Protein AF-A0A3N9MSF7-F1 (afdb_monomer)

Radius of gyration: 14.82 Å; Cα contacts (8 Å, |Δi|>4): 219; chains: 1; bounding box: 34×31×44 Å

pLDDT: mean 95.01, std 6.17, range [64.62, 98.88]

Secondary structure (DSSP, 8-state):
-HHHHHHHHHHTT--HHHHHHHHHHHHHT--HHHHHHHHTT-HHHHTTS--B-HHHHHHHHHHHHHH---STT-HHHHHHHHHHHHHHHHHHHHHHS-SBGGGT-SS-TTSHHHHHHHHSHHHIIIIIHHHHHHHHHHHHH-

Structure (mmCIF, N/CA/C/O backbone):
data_AF-A0A3N9MSF7-F1
#
_entry.id   AF-A0A3N9MSF7-F1
#
loop_
_atom_site.group_PDB
_atom_site.id
_atom_site.type_symbol
_atom_site.label_atom_id
_atom_site.label_alt_id
_atom_site.label_comp_id
_atom_site.label_asym_id
_atom_site.label_entity_id
_atom_site.label_seq_id
_atom_site.pdbx_PDB_ins_code
_atom_site.Cartn_x
_atom_site.Cartn_y
_atom_site.Cartn_z
_atom_site.occupancy
_atom_site.B_iso_or_equiv
_atom_site.auth_seq_id
_atom_site.auth_comp_id
_atom_site.auth_asym_id
_atom_site.auth_atom_id
_atom_site.pdbx_PDB_model_num
ATOM 1 N N . MET A 1 1 ? -7.015 -16.534 1.974 1.00 88.06 1 MET A N 1
ATOM 2 C CA . MET A 1 1 ? -6.803 -15.518 3.034 1.00 88.06 1 MET A CA 1
ATOM 3 C C . MET A 1 1 ? -6.691 -14.146 2.370 1.00 88.06 1 MET A C 1
ATOM 5 O O . MET A 1 1 ? -6.639 -14.110 1.139 1.00 88.06 1 MET A O 1
ATOM 9 N N . ILE A 1 2 ? -6.698 -13.028 3.107 1.00 94.94 2 ILE A N 1
ATOM 10 C CA . ILE A 1 2 ? -6.566 -11.696 2.483 1.00 94.94 2 ILE A CA 1
ATOM 11 C C . ILE A 1 2 ? -5.252 -11.573 1.679 1.00 94.94 2 ILE A C 1
ATOM 13 O O . ILE A 1 2 ? -5.313 -11.093 0.545 1.00 94.94 2 ILE A O 1
ATOM 17 N N . PRO A 1 3 ? -4.095 -12.097 2.140 1.00 97.19 3 PRO A N 1
ATOM 18 C CA . PRO A 1 3 ? -2.852 -12.080 1.366 1.00 97.19 3 PRO A CA 1
ATOM 19 C C . PRO A 1 3 ? -2.961 -12.710 -0.027 1.00 97.19 3 PRO A C 1
ATOM 21 O O . PRO A 1 3 ? -2.431 -12.155 -0.989 1.00 97.19 3 PRO A O 1
ATOM 24 N N . ASP A 1 4 ? -3.700 -13.813 -0.174 1.00 96.81 4 ASP A N 1
ATOM 25 C CA . ASP A 1 4 ? -3.900 -14.459 -1.479 1.00 96.81 4 ASP A CA 1
ATOM 26 C C . ASP A 1 4 ? -4.727 -13.569 -2.417 1.00 96.81 4 ASP A C 1
ATOM 28 O O . ASP A 1 4 ? -4.412 -13.443 -3.602 1.00 96.81 4 ASP A O 1
ATOM 32 N N . LYS A 1 5 ? -5.761 -12.892 -1.885 1.00 97.38 5 LYS A N 1
ATOM 33 C CA . LYS A 1 5 ? -6.540 -11.896 -2.639 1.00 97.38 5 LYS A CA 1
ATOM 34 C C . LYS A 1 5 ? -5.644 -10.731 -3.087 1.00 97.38 5 LYS A C 1
ATOM 36 O O . LYS A 1 5 ? -5.798 -10.258 -4.215 1.00 97.38 5 LYS A O 1
ATOM 41 N N . CYS A 1 6 ? -4.693 -10.291 -2.256 1.00 97.81 6 CYS A N 1
ATOM 42 C CA . CYS A 1 6 ? -3.749 -9.219 -2.598 1.00 97.81 6 CYS A CA 1
ATOM 43 C C . CYS A 1 6 ? -2.814 -9.622 -3.742 1.00 97.81 6 CYS A C 1
ATOM 45 O O . CYS A 1 6 ? -2.672 -8.875 -4.712 1.00 97.81 6 CYS A O 1
ATOM 47 N N . ILE A 1 7 ? -2.230 -10.823 -3.678 1.00 96.56 7 ILE A N 1
ATOM 48 C CA . ILE A 1 7 ? -1.387 -11.357 -4.759 1.00 96.56 7 ILE A CA 1
ATOM 49 C C . ILE A 1 7 ? -2.197 -11.468 -6.051 1.00 96.56 7 ILE A C 1
ATOM 51 O O . ILE A 1 7 ? -1.783 -10.935 -7.077 1.00 96.56 7 ILE A O 1
ATOM 55 N N . ASN A 1 8 ? -3.381 -12.085 -5.997 1.00 95.88 8 ASN A N 1
ATOM 56 C CA . ASN A 1 8 ? -4.247 -12.222 -7.167 1.00 95.88 8 ASN A CA 1
ATOM 57 C C . ASN A 1 8 ? -4.615 -10.856 -7.757 1.00 95.88 8 ASN A C 1
ATOM 59 O O . ASN A 1 8 ? -4.626 -10.692 -8.974 1.00 95.88 8 ASN A O 1
ATOM 63 N N . THR A 1 9 ? -4.882 -9.853 -6.920 1.00 96.56 9 THR A N 1
ATOM 64 C CA . THR A 1 9 ? -5.162 -8.488 -7.387 1.00 96.56 9 THR A CA 1
ATOM 65 C C . THR A 1 9 ? -3.956 -7.900 -8.122 1.00 96.56 9 THR A C 1
ATOM 67 O O . THR A 1 9 ? -4.116 -7.354 -9.212 1.00 96.56 9 THR A O 1
ATOM 70 N N . TYR A 1 10 ? -2.745 -8.057 -7.581 1.00 95.81 10 TYR A N 1
ATOM 71 C CA . TYR A 1 10 ? -1.518 -7.585 -8.228 1.00 95.81 10 TYR A CA 1
ATOM 72 C C . TYR A 1 10 ? -1.263 -8.266 -9.583 1.00 95.81 10 TYR A C 1
ATOM 74 O O . TYR A 1 10 ? -1.002 -7.592 -10.584 1.00 95.81 10 TYR A O 1
ATOM 82 N N . LEU A 1 11 ? -1.398 -9.596 -9.633 1.00 92.31 11 LEU A N 1
ATOM 83 C CA . LEU A 1 11 ? -1.206 -10.386 -10.854 1.00 92.31 11 LEU A CA 1
ATOM 84 C C . LEU A 1 11 ? -2.248 -10.052 -11.936 1.00 92.31 11 LEU A C 1
ATOM 86 O O . LEU A 1 11 ? -1.942 -10.109 -13.121 1.00 92.31 11 LEU A O 1
ATOM 90 N N . ASN A 1 12 ? -3.438 -9.583 -11.547 1.00 93.38 12 ASN A N 1
ATOM 91 C CA . ASN A 1 12 ? -4.470 -9.090 -12.468 1.00 93.38 12 ASN A CA 1
ATOM 92 C C . ASN A 1 12 ? -4.227 -7.655 -12.989 1.00 93.38 12 ASN A C 1
ATOM 94 O O . ASN A 1 12 ? -5.133 -7.033 -13.543 1.00 93.38 12 ASN A O 1
ATOM 98 N N . GLY A 1 13 ? -3.019 -7.107 -12.829 1.00 92.25 13 GLY A N 1
ATOM 99 C CA . GLY A 1 13 ? -2.615 -5.846 -13.465 1.00 92.25 13 GLY A CA 1
ATOM 100 C C . GLY A 1 13 ? -2.809 -4.590 -12.616 1.00 92.25 13 GLY A C 1
ATOM 101 O O . GLY A 1 13 ? -2.491 -3.495 -13.078 1.00 92.25 13 GLY A O 1
ATOM 102 N N . TYR A 1 14 ? -3.275 -4.721 -11.374 1.00 96.12 14 TYR A N 1
ATOM 103 C CA . TYR A 1 14 ? -3.305 -3.602 -10.435 1.00 96.12 14 TYR A CA 1
ATOM 104 C C . TYR A 1 14 ? -1.902 -3.303 -9.897 1.00 96.12 14 TYR A C 1
ATOM 106 O O . TYR A 1 14 ? -1.046 -4.184 -9.798 1.00 96.12 14 TYR A O 1
ATOM 114 N N . ASN A 1 15 ? -1.656 -2.050 -9.516 1.00 96.25 15 ASN A N 1
ATOM 115 C CA . ASN A 1 15 ? -0.380 -1.686 -8.907 1.00 96.25 15 ASN A CA 1
ATOM 116 C C . ASN A 1 15 ? -0.264 -2.223 -7.462 1.00 96.25 15 ASN A C 1
ATOM 118 O O . ASN A 1 15 ? -1.242 -2.668 -6.865 1.00 96.25 15 ASN A O 1
ATOM 122 N N . CYS A 1 16 ? 0.930 -2.136 -6.870 1.00 97.19 16 CYS A N 1
ATOM 123 C CA . CYS A 1 16 ? 1.216 -2.684 -5.539 1.00 97.19 16 CYS A CA 1
ATOM 124 C C . CYS A 1 16 ? 0.325 -2.098 -4.424 1.00 97.19 16 CYS A C 1
ATOM 126 O O . CYS A 1 16 ? -0.059 -2.817 -3.507 1.00 97.19 16 CYS A O 1
ATOM 128 N N . ALA A 1 17 ? -0.010 -0.805 -4.489 1.00 98.56 17 ALA A N 1
ATOM 129 C CA . ALA A 1 17 ? -0.845 -0.144 -3.485 1.00 98.56 17 ALA A CA 1
ATOM 130 C C . ALA A 1 17 ? -2.315 -0.556 -3.609 1.00 98.56 17 ALA A C 1
ATOM 132 O O . ALA A 1 17 ? -2.954 -0.883 -2.611 1.00 98.56 17 ALA A O 1
ATOM 133 N N . GLN A 1 18 ? -2.832 -0.593 -4.840 1.00 98.50 18 GLN A N 1
ATOM 134 C CA . GLN A 1 18 ? -4.175 -1.089 -5.137 1.00 98.50 18 GLN A CA 1
ATOM 135 C C . GLN A 1 18 ? -4.315 -2.550 -4.714 1.00 98.50 18 GLN A C 1
ATOM 137 O O . GLN A 1 18 ? -5.308 -2.909 -4.094 1.00 98.50 18 GLN A O 1
ATOM 142 N N . ALA A 1 19 ? -3.305 -3.369 -5.010 1.00 98.19 19 ALA A N 1
ATOM 143 C CA . ALA A 1 19 ? -3.289 -4.779 -4.666 1.00 98.19 19 ALA A CA 1
ATOM 144 C C . ALA A 1 19 ? -3.390 -5.036 -3.163 1.00 98.19 19 ALA A C 1
ATOM 146 O O . ALA A 1 19 ? -4.073 -5.972 -2.769 1.00 98.19 19 ALA A O 1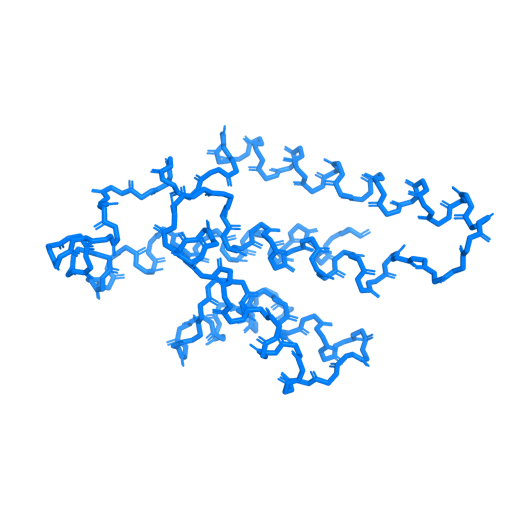
ATOM 147 N N . VAL A 1 20 ? -2.753 -4.204 -2.334 1.00 98.62 20 VAL A N 1
ATOM 148 C CA . VAL A 1 20 ? -2.875 -4.317 -0.877 1.00 98.62 20 VAL A CA 1
ATOM 149 C C . VAL A 1 20 ? -4.201 -3.738 -0.390 1.00 98.62 20 VAL A C 1
ATOM 151 O O . VAL A 1 20 ? -4.922 -4.422 0.322 1.00 98.62 20 VAL A O 1
ATOM 154 N N . LEU A 1 21 ? -4.568 -2.509 -0.769 1.00 98.69 21 LEU A N 1
ATOM 155 C CA . LEU A 1 21 ? -5.758 -1.865 -0.201 1.00 98.69 21 LEU A CA 1
ATOM 156 C C . LEU A 1 21 ? -7.064 -2.564 -0.604 1.00 98.69 21 LEU A C 1
ATOM 158 O O . LEU A 1 21 ? -7.953 -2.705 0.228 1.00 98.69 21 LEU A O 1
ATOM 162 N N . LYS A 1 22 ? -7.207 -2.970 -1.870 1.00 97.81 22 LYS A N 1
ATOM 163 C CA . LYS A 1 22 ? -8.488 -3.418 -2.438 1.00 97.81 22 LYS A CA 1
ATOM 164 C C . LYS A 1 22 ? -9.097 -4.613 -1.671 1.00 97.81 22 LYS A C 1
ATOM 166 O O . LYS A 1 22 ? -10.265 -4.515 -1.305 1.00 97.81 22 LYS A O 1
ATOM 171 N N . PRO A 1 23 ? -8.349 -5.680 -1.327 1.00 97.81 23 PRO A N 1
ATOM 172 C CA . PRO A 1 23 ? -8.895 -6.771 -0.515 1.00 97.81 23 PRO A CA 1
ATOM 173 C C . PRO A 1 23 ? -9.239 -6.386 0.928 1.00 97.81 23 PRO A C 1
ATOM 175 O O . PRO A 1 23 ? -10.206 -6.906 1.468 1.00 97.81 23 PRO A O 1
ATOM 178 N N . PHE A 1 24 ? -8.490 -5.471 1.554 1.00 98.25 24 PHE A N 1
ATOM 179 C CA . PHE A 1 24 ? -8.827 -4.971 2.894 1.00 98.25 24 PHE A CA 1
ATOM 180 C C . PHE A 1 24 ? -10.027 -4.018 2.882 1.00 98.25 24 PHE A C 1
ATOM 182 O O . PHE A 1 24 ? -10.789 -3.979 3.842 1.00 98.25 24 PHE A O 1
ATOM 189 N N . ALA A 1 25 ? -10.217 -3.264 1.799 1.00 96.38 25 ALA A N 1
ATOM 190 C CA . ALA A 1 25 ? -11.355 -2.370 1.632 1.00 96.38 25 ALA A CA 1
ATOM 191 C C . ALA A 1 25 ? -12.686 -3.137 1.662 1.00 96.38 25 ALA A C 1
ATOM 193 O O . ALA A 1 25 ? -13.608 -2.709 2.353 1.00 96.38 25 ALA A O 1
ATOM 194 N N . GLU A 1 26 ? -12.742 -4.297 0.992 1.00 91.38 26 GLU A N 1
ATOM 195 C CA . GLU A 1 26 ? -13.896 -5.208 1.019 1.00 91.38 26 GLU A CA 1
ATOM 196 C C . GLU A 1 26 ? -14.277 -5.603 2.457 1.00 91.38 26 GLU A C 1
ATOM 198 O O . GLU A 1 26 ? -15.449 -5.549 2.823 1.00 91.38 26 GLU A O 1
ATOM 203 N N . GLU A 1 27 ? -13.287 -5.939 3.285 1.00 93.38 27 GLU A N 1
ATOM 204 C CA . GLU A 1 27 ? -13.495 -6.398 4.665 1.00 93.38 27 GLU A CA 1
ATOM 205 C C . GLU A 1 27 ? -13.817 -5.249 5.637 1.00 93.38 27 GLU A C 1
ATOM 207 O O . GLU A 1 27 ? -14.544 -5.438 6.611 1.00 93.38 27 GLU A O 1
ATOM 212 N N . TYR A 1 28 ? -13.284 -4.048 5.393 1.00 95.25 28 TYR A N 1
ATOM 213 C CA . TYR A 1 28 ? -13.408 -2.895 6.300 1.00 95.25 28 TYR A CA 1
ATOM 214 C C . TYR A 1 28 ? -14.443 -1.858 5.841 1.00 95.25 28 TYR A C 1
ATOM 216 O O . TYR A 1 28 ? -14.505 -0.756 6.383 1.00 95.25 28 TYR A O 1
ATOM 224 N N . GLY A 1 29 ? -15.280 -2.204 4.860 1.00 93.94 29 GLY A N 1
ATOM 225 C CA . GLY A 1 29 ? -16.438 -1.400 4.464 1.00 93.94 29 GLY A CA 1
ATOM 226 C C . GLY A 1 29 ? -16.126 -0.188 3.580 1.00 93.94 29 GLY A C 1
ATOM 227 O O . GLY A 1 29 ? -16.961 0.710 3.475 1.00 93.94 29 GLY A O 1
ATOM 228 N N . LEU A 1 30 ? -14.961 -0.152 2.925 1.00 97.19 30 LEU A N 1
ATOM 229 C CA . LEU A 1 30 ? -14.654 0.837 1.889 1.00 97.19 30 LEU A CA 1
ATOM 230 C C . LEU A 1 30 ? -15.005 0.266 0.514 1.00 97.19 30 LEU A C 1
ATOM 232 O O . LEU A 1 30 ? -14.614 -0.848 0.171 1.00 97.19 30 LEU A O 1
ATOM 236 N N . ASP A 1 31 ? -15.716 1.036 -0.310 1.00 96.81 31 ASP A N 1
ATOM 237 C CA . ASP A 1 31 ? -16.118 0.541 -1.620 1.00 96.81 31 ASP A CA 1
ATOM 238 C C . ASP A 1 31 ? -14.911 0.306 -2.548 1.00 96.81 31 ASP A C 1
ATOM 240 O O . ASP A 1 31 ? -13.973 1.106 -2.630 1.00 96.81 31 ASP A O 1
ATOM 244 N N . ASP A 1 32 ? -14.974 -0.798 -3.293 1.00 94.88 32 ASP A N 1
ATOM 245 C CA . ASP A 1 32 ? -13.915 -1.270 -4.187 1.00 94.88 32 ASP A CA 1
ATOM 246 C C . ASP A 1 32 ? -13.447 -0.211 -5.198 1.00 94.88 32 ASP A C 1
ATOM 248 O O . ASP A 1 32 ? -12.253 -0.082 -5.495 1.00 94.88 32 ASP A O 1
ATOM 252 N N . LYS A 1 33 ? -14.394 0.569 -5.733 1.00 97.44 33 LYS A N 1
ATOM 253 C CA . LYS A 1 33 ? -14.114 1.574 -6.761 1.00 97.44 33 LYS A CA 1
ATOM 254 C C . LYS A 1 33 ? -13.349 2.746 -6.168 1.00 97.44 33 LYS A C 1
ATOM 256 O O . LYS A 1 33 ? -12.383 3.196 -6.785 1.00 97.44 33 LYS A O 1
ATOM 261 N N . THR A 1 34 ? -13.752 3.237 -5.002 1.00 98.31 34 THR A N 1
ATOM 262 C CA . THR A 1 34 ? -13.049 4.306 -4.291 1.00 98.31 34 THR A CA 1
ATOM 263 C C . THR A 1 34 ? -11.680 3.827 -3.846 1.00 98.31 34 THR A C 1
ATOM 265 O O . THR A 1 34 ? -10.701 4.488 -4.181 1.00 98.31 34 THR A O 1
ATOM 268 N N . ALA A 1 35 ? -11.578 2.652 -3.217 1.00 98.12 35 ALA A N 1
ATOM 269 C CA . ALA A 1 35 ? -10.302 2.053 -2.824 1.00 98.12 35 ALA A CA 1
ATOM 270 C C . ALA A 1 35 ? -9.323 1.948 -4.007 1.00 98.12 35 ALA A C 1
ATOM 272 O O . ALA A 1 35 ? -8.180 2.406 -3.939 1.00 98.12 35 ALA A O 1
ATOM 273 N N . SER A 1 36 ? -9.794 1.421 -5.140 1.00 97.62 36 SER A N 1
ATOM 274 C CA . SER A 1 36 ? -8.980 1.279 -6.351 1.00 97.62 36 SER A CA 1
ATOM 275 C C . SER A 1 36 ? -8.549 2.631 -6.931 1.00 97.62 36 SER A C 1
ATOM 277 O O . SER A 1 36 ? -7.419 2.746 -7.408 1.00 97.62 36 SER A O 1
ATOM 279 N N . LYS A 1 37 ? -9.425 3.646 -6.903 1.00 98.25 37 LYS A N 1
ATOM 280 C CA . LYS A 1 37 ? -9.135 5.000 -7.405 1.00 98.25 37 LYS A CA 1
ATOM 281 C C . LYS A 1 37 ? -8.144 5.748 -6.523 1.00 98.25 37 LYS A C 1
ATOM 283 O O . LYS A 1 37 ? -7.218 6.348 -7.052 1.00 98.25 37 LYS A O 1
ATOM 288 N N . ILE A 1 38 ? -8.310 5.719 -5.201 1.00 98.00 38 ILE A N 1
ATOM 289 C CA . ILE A 1 38 ? -7.397 6.437 -4.303 1.00 98.00 38 ILE A CA 1
ATOM 290 C C . ILE A 1 38 ? -6.000 5.813 -4.343 1.00 98.00 38 ILE A C 1
ATOM 292 O O . ILE A 1 38 ? -5.011 6.534 -4.424 1.00 98.00 38 ILE A O 1
ATOM 296 N N . ALA A 1 39 ? -5.898 4.481 -4.389 1.00 98.38 39 ALA A N 1
ATOM 297 C CA . ALA A 1 39 ? -4.612 3.792 -4.390 1.00 98.38 39 ALA A CA 1
ATOM 298 C C . ALA A 1 39 ? -3.873 3.834 -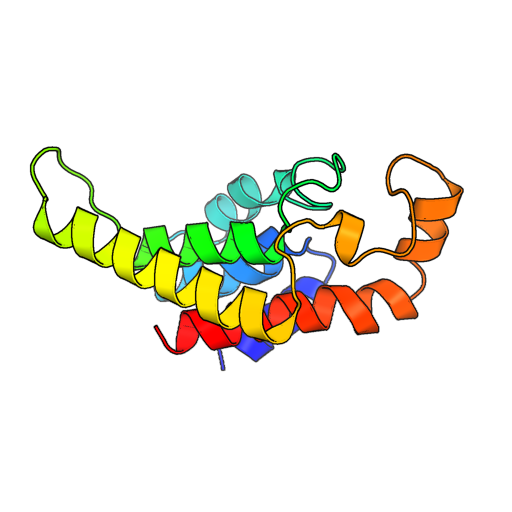5.748 1.00 98.38 39 ALA A C 1
ATOM 300 O O . ALA A 1 39 ? -2.686 3.503 -5.818 1.00 98.38 39 ALA A O 1
ATOM 301 N N . SER A 1 40 ? -4.525 4.240 -6.847 1.00 97.94 40 SER A N 1
ATOM 302 C CA . SER A 1 40 ? -3.964 4.104 -8.204 1.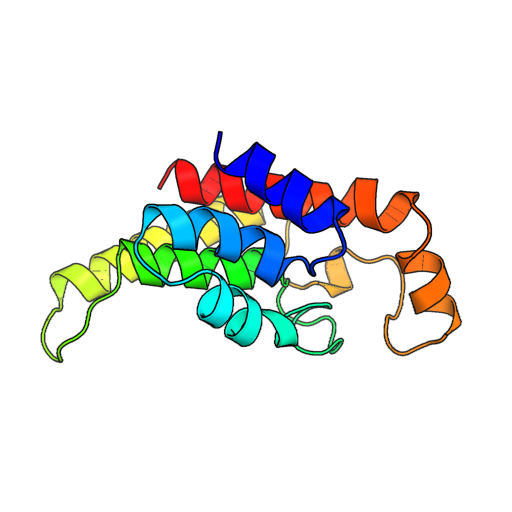00 97.94 40 SER A CA 1
ATOM 303 C C . SER A 1 40 ? -2.698 4.929 -8.450 1.00 97.94 40 SER A C 1
ATOM 305 O O . SER A 1 40 ? -1.887 4.560 -9.296 1.00 97.94 40 SER A O 1
ATOM 307 N N . VAL A 1 41 ? -2.502 6.025 -7.715 1.00 97.38 41 VAL A N 1
ATOM 308 C CA . VAL A 1 41 ? -1.345 6.922 -7.887 1.00 97.38 41 VAL A CA 1
ATOM 309 C C . VAL A 1 41 ? -0.096 6.452 -7.130 1.00 97.38 41 VAL A C 1
ATOM 311 O O . VAL A 1 41 ? 1.016 6.870 -7.435 1.00 97.38 41 VAL A O 1
ATOM 314 N N . PHE A 1 42 ? -0.245 5.540 -6.169 1.00 98.38 42 PHE A N 1
ATOM 315 C CA . PHE A 1 42 ? 0.845 5.142 -5.272 1.00 98.38 42 PHE A CA 1
ATOM 316 C C . PHE A 1 42 ? 1.740 4.024 -5.841 1.00 98.38 42 PHE A C 1
ATOM 318 O O . PHE A 1 42 ? 2.760 3.670 -5.249 1.00 98.38 42 PHE A O 1
ATOM 325 N N . GLY A 1 43 ? 1.401 3.491 -7.020 1.00 95.25 43 GLY A N 1
ATOM 326 C CA . GLY A 1 43 ? 2.245 2.555 -7.766 1.00 95.25 43 GLY A CA 1
ATOM 327 C C . GLY A 1 43 ? 3.596 3.160 -8.173 1.00 95.25 43 GLY A C 1
ATOM 328 O O . GLY A 1 43 ? 3.712 4.365 -8.394 1.00 95.25 43 GLY A O 1
ATOM 329 N N . GLY A 1 44 ? 4.636 2.322 -8.254 1.00 95.19 44 GLY A N 1
ATOM 330 C CA . GLY A 1 44 ? 6.010 2.786 -8.510 1.00 95.19 44 GLY A CA 1
ATOM 331 C C . GLY A 1 44 ? 6.584 3.649 -7.380 1.00 95.19 44 GLY A C 1
ATOM 332 O O . GLY A 1 44 ? 7.504 4.429 -7.606 1.00 95.19 44 GLY A O 1
ATOM 333 N N . GLY A 1 45 ? 5.996 3.540 -6.186 1.00 95.75 45 GLY A N 1
ATOM 334 C CA . GLY A 1 45 ? 6.408 4.241 -4.979 1.00 95.75 45 GLY A CA 1
ATOM 335 C C . GLY A 1 45 ? 6.026 5.720 -4.941 1.00 95.75 45 GLY A C 1
ATOM 336 O O . GLY A 1 45 ? 6.887 6.552 -4.686 1.00 95.75 45 GLY A O 1
ATOM 337 N N . MET A 1 46 ? 4.749 6.024 -5.214 1.00 86.19 46 MET A N 1
ATOM 338 C CA . MET A 1 46 ? 4.174 7.366 -5.434 1.00 86.19 46 MET A CA 1
ATOM 339 C C . MET A 1 46 ? 4.535 7.945 -6.800 1.00 86.19 46 MET A C 1
ATOM 341 O O . MET A 1 46 ? 5.461 8.731 -6.946 1.00 86.19 46 MET A O 1
ATOM 345 N N . ALA A 1 47 ? 3.761 7.571 -7.815 1.00 94.75 47 ALA A N 1
ATOM 346 C CA . ALA A 1 47 ? 3.856 8.114 -9.167 1.00 94.75 47 ALA A CA 1
ATOM 347 C C . ALA A 1 47 ? 5.245 7.957 -9.815 1.00 94.75 47 ALA A C 1
ATOM 349 O O . ALA A 1 47 ? 5.717 8.857 -10.501 1.00 94.75 47 ALA A O 1
ATOM 350 N N . ARG A 1 48 ? 5.878 6.788 -9.622 1.00 94.25 48 ARG A N 1
ATOM 351 C CA . ARG A 1 48 ? 7.201 6.431 -10.185 1.00 94.25 48 ARG A CA 1
ATOM 352 C C . ARG A 1 48 ? 8.374 7.279 -9.694 1.00 94.25 48 ARG A C 1
ATOM 354 O O . ARG A 1 48 ? 9.472 7.157 -10.223 1.00 94.25 48 ARG A O 1
ATOM 361 N N . MET A 1 49 ? 8.196 8.046 -8.621 1.00 97.12 49 MET A N 1
ATOM 362 C CA . MET A 1 49 ? 9.327 8.650 -7.912 1.00 97.12 49 MET A CA 1
ATOM 363 C C . MET A 1 49 ? 10.281 7.598 -7.326 1.00 97.12 49 MET A C 1
ATOM 365 O O . MET A 1 49 ? 11.383 7.940 -6.914 1.00 97.12 49 MET A O 1
ATOM 369 N N . GLN A 1 50 ? 9.839 6.335 -7.239 1.00 96.38 50 GLN A N 1
ATOM 370 C CA . GLN A 1 50 ? 10.545 5.230 -6.589 1.00 96.38 50 GLN A CA 1
ATOM 371 C C . GLN A 1 50 ? 10.914 5.537 -5.125 1.00 96.38 50 GLN A C 1
ATOM 373 O O . GLN A 1 50 ? 11.838 4.949 -4.567 1.00 96.38 50 GLN A O 1
ATOM 378 N N . ALA A 1 51 ? 10.129 6.413 -4.490 1.00 97.56 51 ALA A N 1
ATOM 379 C CA . ALA A 1 51 ? 10.191 6.739 -3.071 1.00 97.56 51 ALA A CA 1
ATOM 380 C C . ALA A 1 51 ? 9.460 5.654 -2.262 1.00 97.56 51 ALA A C 1
ATOM 382 O O . ALA A 1 51 ? 9.625 4.474 -2.540 1.00 97.56 51 ALA A O 1
ATOM 383 N N . THR A 1 52 ? 8.654 5.990 -1.257 1.00 98.25 52 THR A N 1
ATOM 384 C CA . THR A 1 52 ? 7.982 5.001 -0.395 1.00 98.25 52 THR A CA 1
ATOM 385 C C . THR A 1 52 ? 7.224 3.929 -1.188 1.00 98.25 52 THR A C 1
ATOM 387 O O . THR A 1 52 ? 6.407 4.242 -2.041 1.00 98.25 52 THR A O 1
ATOM 390 N N . CYS A 1 53 ? 7.465 2.650 -0.892 1.00 98.38 53 CYS A N 1
ATOM 391 C CA . CYS A 1 53 ? 6.901 1.505 -1.603 1.00 98.38 53 CYS A CA 1
ATOM 392 C C . CYS A 1 53 ? 5.362 1.535 -1.664 1.00 98.38 53 CYS A C 1
ATOM 394 O O . CYS A 1 53 ? 4.672 1.816 -0.679 1.00 98.38 53 CYS A O 1
ATOM 396 N N . GLY A 1 54 ? 4.804 1.176 -2.825 1.00 98.44 54 GLY A N 1
ATOM 397 C CA . GLY A 1 54 ? 3.353 1.145 -3.024 1.00 98.44 54 GLY A CA 1
ATOM 398 C C . GLY A 1 54 ? 2.645 0.147 -2.100 1.00 98.44 54 GLY A C 1
ATOM 399 O O . GLY A 1 54 ? 1.601 0.474 -1.547 1.00 98.44 54 GLY A O 1
ATOM 400 N N . ALA A 1 55 ? 3.229 -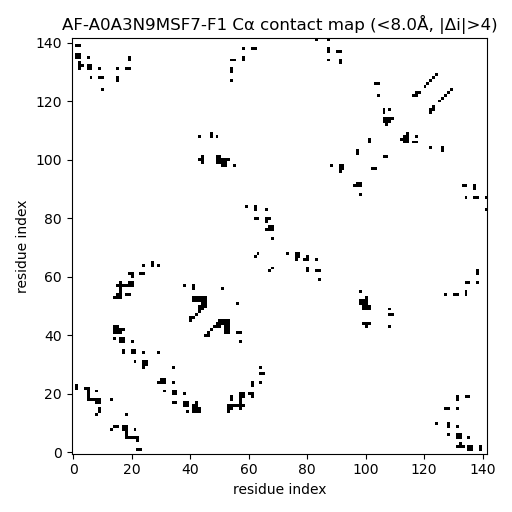1.035 -1.868 1.00 98.56 55 ALA A N 1
ATOM 401 C CA . ALA A 1 55 ? 2.658 -2.038 -0.961 1.00 98.56 55 ALA A CA 1
ATOM 402 C C . ALA A 1 55 ? 2.611 -1.538 0.496 1.00 98.56 55 ALA A C 1
ATOM 404 O O . ALA A 1 55 ? 1.595 -1.693 1.168 1.00 98.56 55 ALA A O 1
ATOM 405 N N . VAL A 1 56 ? 3.676 -0.863 0.949 1.00 98.75 56 VAL A N 1
ATOM 406 C CA . VAL A 1 56 ? 3.743 -0.192 2.262 1.00 98.75 56 VAL A CA 1
ATOM 407 C C . VAL A 1 56 ? 2.667 0.888 2.374 1.00 98.75 56 VAL A C 1
ATOM 409 O O . VAL A 1 56 ? 1.959 0.975 3.372 1.00 98.75 56 VAL A O 1
ATOM 412 N N . THR A 1 57 ? 2.488 1.685 1.324 1.00 98.75 57 THR A N 1
ATOM 413 C CA . THR A 1 57 ? 1.466 2.738 1.313 1.00 98.75 57 THR A CA 1
ATOM 414 C C . THR A 1 57 ? 0.047 2.172 1.358 1.00 98.75 57 THR A C 1
ATOM 416 O O . THR A 1 57 ? -0.781 2.649 2.133 1.00 98.75 57 THR A O 1
ATOM 419 N N . GLY A 1 58 ? -0.233 1.125 0.575 1.00 98.75 58 GLY A N 1
ATOM 420 C CA . GLY A 1 58 ? -1.513 0.414 0.625 1.00 98.75 58 GLY A CA 1
ATOM 421 C C . GLY A 1 58 ? -1.776 -0.214 1.998 1.00 98.75 58 GLY A C 1
ATOM 422 O O . GLY A 1 58 ? -2.906 -0.173 2.481 1.00 98.75 58 GLY A O 1
ATOM 423 N N . ALA A 1 59 ? -0.734 -0.713 2.669 1.00 98.81 59 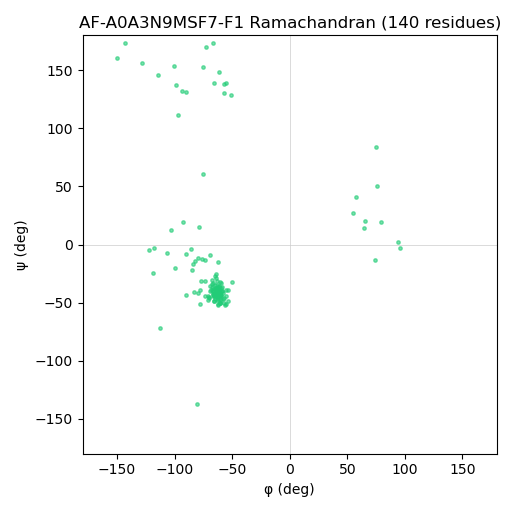ALA A N 1
ATOM 424 C CA . ALA A 1 59 ? -0.836 -1.217 4.034 1.00 98.81 59 ALA A CA 1
ATOM 425 C C . ALA A 1 59 ? -1.205 -0.114 5.034 1.00 98.81 59 ALA A C 1
ATOM 427 O O . ALA 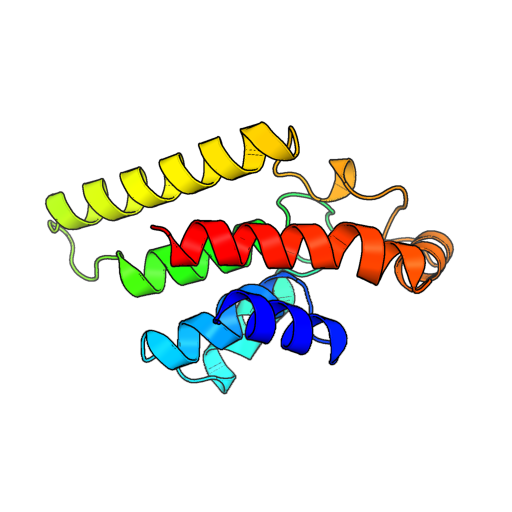A 1 59 ? -2.110 -0.315 5.839 1.00 98.81 59 ALA A O 1
ATOM 428 N N . PHE A 1 60 ? -0.595 1.074 4.956 1.00 98.81 60 PHE A N 1
ATOM 429 C CA . PHE A 1 60 ? -1.005 2.198 5.808 1.00 98.81 60 PHE A CA 1
ATOM 430 C C . PHE A 1 60 ? -2.447 2.636 5.565 1.00 98.81 60 PHE A C 1
ATOM 432 O O . PHE A 1 60 ? -3.142 2.966 6.524 1.00 98.81 60 PHE A O 1
ATOM 439 N N . MET A 1 61 ? -2.926 2.602 4.318 1.00 98.69 61 MET A N 1
ATOM 440 C CA . MET A 1 61 ? -4.339 2.862 4.031 1.00 98.69 61 MET A CA 1
ATOM 441 C C . MET A 1 61 ? -5.245 1.823 4.700 1.00 98.69 61 MET A C 1
ATOM 443 O O . MET A 1 61 ? -6.230 2.202 5.324 1.00 98.69 61 MET A O 1
ATOM 447 N N . ALA A 1 62 ? -4.900 0.535 4.626 1.00 98.62 62 ALA A N 1
ATOM 448 C CA . ALA A 1 62 ? -5.663 -0.533 5.272 1.00 98.62 62 ALA A CA 1
ATOM 449 C C . ALA A 1 62 ? -5.639 -0.427 6.811 1.00 98.62 62 ALA A C 1
ATOM 451 O O . ALA A 1 62 ? -6.678 -0.563 7.455 1.00 98.62 62 ALA A O 1
ATOM 452 N N . ILE A 1 63 ? -4.480 -0.114 7.402 1.00 98.69 63 ILE A N 1
ATOM 453 C CA . ILE A 1 63 ? -4.328 0.139 8.844 1.00 98.69 63 ILE A CA 1
ATOM 454 C C . ILE A 1 63 ? -5.189 1.330 9.268 1.00 98.69 63 ILE A C 1
ATOM 456 O O . ILE A 1 63 ? -5.916 1.235 10.253 1.00 98.69 63 ILE A O 1
ATOM 460 N N . GLY A 1 64 ? -5.143 2.435 8.519 1.00 98.25 64 GLY A N 1
ATOM 461 C CA . GLY A 1 64 ? -5.974 3.609 8.777 1.00 98.25 64 GLY A CA 1
ATOM 462 C C . GLY A 1 64 ? -7.466 3.320 8.624 1.00 98.25 64 GLY A C 1
ATOM 463 O O . GLY A 1 64 ? -8.262 3.834 9.398 1.00 98.25 64 GLY A O 1
ATOM 464 N N . LEU A 1 65 ? -7.849 2.458 7.682 1.00 97.56 65 LEU A N 1
ATOM 465 C CA . LEU A 1 65 ? -9.241 2.061 7.493 1.00 97.56 65 LEU A CA 1
ATOM 466 C C . LEU A 1 65 ? -9.770 1.199 8.655 1.00 97.56 65 LEU A C 1
ATOM 468 O O . LEU A 1 65 ? -10.924 1.352 9.038 1.00 97.56 65 LEU A O 1
ATOM 472 N N . LYS A 1 66 ? -8.932 0.331 9.238 1.00 97.69 66 LYS A N 1
ATOM 473 C CA . LYS A 1 66 ? -9.308 -0.547 10.363 1.00 97.69 66 LYS A CA 1
ATOM 474 C C . LYS A 1 66 ? -9.228 0.132 11.733 1.00 97.69 66 LYS A C 1
ATOM 476 O O . LYS A 1 66 ? -10.073 -0.117 12.585 1.00 97.69 66 LYS A O 1
ATOM 481 N N . TYR A 1 67 ? -8.186 0.930 11.959 1.00 97.44 67 TYR A N 1
ATOM 482 C CA . TYR A 1 67 ? -7.813 1.458 13.280 1.00 97.44 67 TYR A CA 1
ATOM 483 C C . TYR A 1 67 ? -7.861 2.981 13.381 1.00 97.44 67 TYR A C 1
ATOM 485 O O . TYR A 1 67 ? -7.548 3.530 14.435 1.00 97.44 67 TYR A O 1
ATOM 493 N N . GLY A 1 68 ? -8.162 3.671 12.281 1.00 96.31 68 GLY A N 1
ATOM 494 C CA . GLY A 1 68 ? -8.193 5.124 12.239 1.00 96.31 68 GLY A CA 1
ATOM 495 C C . GLY A 1 68 ? -9.308 5.727 13.084 1.00 96.31 68 GLY A C 1
ATOM 496 O O . GLY A 1 68 ? -10.177 5.047 13.620 1.00 96.31 68 GLY A O 1
ATOM 497 N N . PHE A 1 69 ? -9.265 7.048 13.171 1.00 96.31 69 PHE A N 1
ATOM 498 C CA . PHE A 1 69 ? -10.163 7.866 13.973 1.00 96.31 69 PHE A CA 1
ATOM 499 C C . PHE A 1 69 ? -10.755 8.968 13.088 1.00 96.31 69 PHE A C 1
ATOM 501 O O . PHE A 1 69 ? -10.178 9.319 12.054 1.00 96.31 69 PHE A O 1
ATOM 508 N N . THR A 1 70 ? -11.915 9.499 13.463 1.00 96.12 70 THR A N 1
ATOM 509 C CA . THR A 1 70 ? -12.683 10.430 12.613 1.00 96.12 70 THR A CA 1
ATOM 510 C C . THR A 1 70 ? -12.871 11.800 13.243 1.00 96.12 70 THR A C 1
ATOM 512 O O . THR A 1 70 ? -13.016 1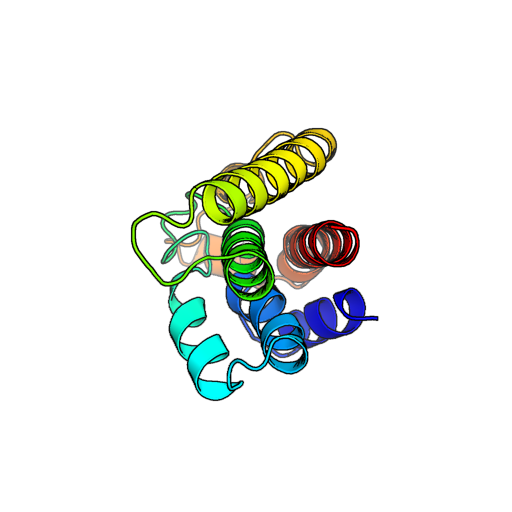2.784 12.515 1.00 96.12 70 THR A O 1
ATOM 515 N N . ASN A 1 71 ? -12.809 11.893 14.574 1.00 96.31 71 ASN A N 1
ATOM 516 C CA . ASN A 1 71 ? -13.043 13.135 15.295 1.00 96.31 71 ASN A CA 1
ATOM 517 C C . ASN A 1 71 ? -11.773 13.626 16.005 1.00 96.31 71 ASN A C 1
ATOM 519 O O . ASN A 1 71 ? -10.980 12.836 16.525 1.00 96.31 71 ASN A O 1
ATOM 523 N N . PRO A 1 72 ? -11.571 14.952 16.093 1.00 94.19 72 PRO A N 1
ATOM 524 C CA . PRO A 1 72 ? -10.576 15.512 16.996 1.00 94.19 72 PRO A CA 1
ATOM 525 C C . PRO A 1 72 ? -10.836 15.074 18.448 1.00 94.19 72 PRO A C 1
ATOM 527 O O . PRO A 1 72 ? -11.973 15.104 18.910 1.00 94.19 72 PRO A O 1
ATOM 530 N N . GLY A 1 73 ? -9.777 14.720 19.183 1.00 92.31 73 GLY A N 1
ATOM 531 C CA . GLY A 1 73 ? -9.858 14.327 20.599 1.00 92.31 73 GLY A CA 1
ATOM 532 C C . GLY A 1 73 ? -9.945 12.817 20.859 1.00 92.31 73 GLY A C 1
ATOM 533 O O . GLY A 1 73 ? -9.886 12.404 22.015 1.00 92.31 73 GLY A O 1
ATOM 534 N N . GLU A 1 74 ? -10.009 11.986 19.816 1.00 93.69 74 GLU A N 1
ATOM 535 C CA . GLU A 1 74 ? -9.943 10.515 19.899 1.00 93.69 74 GLU A CA 1
ATOM 536 C C . GLU A 1 74 ? -8.495 10.033 20.165 1.00 93.69 74 GLU A C 1
ATOM 538 O O . GLU A 1 74 ? -7.866 9.333 19.372 1.00 93.69 74 GLU A O 1
ATOM 543 N N . ASP A 1 75 ? -7.913 10.454 21.295 1.00 95.56 75 ASP A N 1
ATOM 544 C CA . ASP A 1 75 ? -6.491 10.247 21.613 1.00 95.56 75 ASP A CA 1
ATOM 545 C C . ASP A 1 75 ? -6.101 8.770 21.767 1.00 95.56 75 ASP A C 1
ATOM 547 O O . ASP A 1 75 ? -4.945 8.410 21.524 1.00 95.56 75 ASP A O 1
ATOM 551 N N . GLN A 1 76 ? -7.033 7.914 22.194 1.00 96.50 76 GLN A N 1
ATOM 552 C CA . GLN A 1 76 ? -6.789 6.474 22.320 1.00 96.50 76 GLN A CA 1
ATOM 553 C C . GLN A 1 76 ? -6.679 5.813 20.942 1.00 96.50 76 GLN A C 1
ATOM 555 O O . GLN A 1 76 ? -5.687 5.132 20.686 1.00 96.50 76 GLN A O 1
ATOM 560 N N . ASP A 1 77 ? -7.608 6.099 20.031 1.00 96.50 77 ASP A N 1
ATOM 561 C CA . ASP A 1 77 ? -7.593 5.564 18.664 1.00 96.50 77 ASP A CA 1
ATOM 562 C C . ASP A 1 77 ? -6.399 6.105 17.870 1.00 96.50 77 ASP A C 1
ATOM 564 O O . ASP A 1 77 ? -5.696 5.361 17.183 1.00 96.50 77 ASP A O 1
ATOM 568 N N . LYS A 1 78 ? -6.060 7.386 18.064 1.00 97.19 78 LYS A N 1
ATOM 569 C CA . LYS A 1 78 ? -4.833 7.976 17.515 1.00 97.19 78 LYS A CA 1
ATOM 570 C C . LYS A 1 78 ? -3.572 7.248 17.989 1.00 97.19 78 LYS A C 1
ATOM 572 O O . LYS A 1 78 ? -2.648 7.046 17.199 1.00 97.19 78 LYS A O 1
ATOM 577 N N . LYS A 1 79 ? -3.493 6.869 19.269 1.00 97.94 79 LYS A N 1
ATOM 578 C CA . LYS A 1 79 ? -2.365 6.074 19.785 1.00 97.94 79 LYS A CA 1
ATOM 579 C C . LYS A 1 79 ? -2.363 4.673 19.181 1.00 97.94 79 LYS A C 1
ATOM 581 O O . LYS A 1 79 ? -1.299 4.221 18.766 1.00 97.94 79 LYS A O 1
ATOM 586 N N . LEU A 1 80 ? -3.529 4.039 19.077 1.00 98.19 80 LEU A N 1
ATOM 587 C CA . LEU A 1 80 ? -3.679 2.696 18.527 1.00 98.19 80 LEU A CA 1
ATOM 588 C C . LEU A 1 80 ? -3.241 2.623 17.058 1.00 98.19 80 LEU A C 1
ATOM 590 O O . LEU A 1 80 ? -2.395 1.800 16.719 1.00 98.19 80 LEU A O 1
ATOM 594 N N . VAL A 1 81 ? -3.738 3.506 16.184 1.00 98.31 81 VAL A N 1
ATOM 595 C CA . VAL A 1 81 ? -3.354 3.496 14.760 1.00 98.31 81 VAL A CA 1
ATOM 596 C C . VAL A 1 81 ? -1.855 3.746 14.574 1.00 98.31 81 VAL A C 1
ATOM 598 O O . VAL A 1 81 ? -1.224 3.123 13.717 1.00 98.31 81 VAL A O 1
ATOM 601 N N . LEU A 1 82 ? -1.251 4.607 15.404 1.00 98.19 82 LEU A N 1
ATOM 602 C CA . LEU A 1 82 ? 0.193 4.850 15.389 1.00 98.19 82 LEU A CA 1
ATOM 603 C C . LEU A 1 82 ? 0.988 3.639 15.883 1.00 98.19 82 LEU A C 1
ATOM 605 O O . LEU A 1 82 ? 2.027 3.333 15.305 1.00 98.19 82 LEU A O 1
ATOM 609 N N . GLU A 1 83 ? 0.519 2.948 16.921 1.00 98.62 83 GLU A N 1
ATOM 610 C CA . GLU A 1 83 ? 1.125 1.706 17.408 1.00 98.62 83 GLU A CA 1
ATOM 611 C C . GLU A 1 83 ? 1.107 0.627 16.320 1.00 98.62 83 GLU A C 1
ATOM 613 O O . GLU A 1 83 ? 2.154 0.075 15.985 1.00 98.62 83 GLU A O 1
ATOM 618 N N . LYS A 1 84 ? -0.054 0.387 15.698 1.00 98.75 84 LYS A N 1
ATOM 619 C CA . LYS A 1 84 ? -0.204 -0.586 14.605 1.00 98.75 84 LYS A CA 1
ATOM 620 C C . LYS A 1 84 ? 0.651 -0.223 13.391 1.00 98.75 84 LYS A C 1
ATOM 622 O O . LYS A 1 84 ? 1.304 -1.092 12.820 1.00 98.75 84 LYS A O 1
ATOM 627 N N . SER A 1 85 ? 0.725 1.062 13.046 1.00 98.69 85 SER A N 1
ATOM 628 C CA . SER A 1 85 ? 1.588 1.552 11.963 1.00 98.69 85 SER A CA 1
ATOM 629 C C . SER A 1 85 ? 3.075 1.342 12.263 1.00 98.69 85 SER A C 1
ATOM 631 O O . SER A 1 85 ? 3.823 0.932 11.381 1.00 98.69 85 SER A O 1
ATOM 633 N N . LYS A 1 86 ? 3.520 1.584 13.504 1.00 98.69 86 LYS A N 1
ATOM 634 C CA . LYS A 1 86 ? 4.909 1.325 13.920 1.00 98.69 86 LYS A CA 1
ATOM 635 C C . LYS A 1 86 ? 5.237 -0.162 13.904 1.00 98.69 86 LYS A C 1
ATOM 637 O O . LYS A 1 86 ? 6.278 -0.533 13.379 1.00 98.69 86 LYS A O 1
ATOM 642 N N . ASN A 1 87 ? 4.328 -0.999 14.397 1.00 98.69 87 ASN A N 1
ATOM 643 C CA . ASN A 1 87 ? 4.487 -2.448 14.358 1.00 98.69 87 ASN A CA 1
ATOM 644 C C . ASN A 1 87 ? 4.625 -2.953 12.908 1.00 98.69 87 ASN A C 1
ATOM 646 O O . ASN A 1 87 ? 5.542 -3.713 12.606 1.00 98.69 87 ASN A O 1
ATOM 650 N N . PHE A 1 88 ? 3.795 -2.441 11.989 1.00 98.88 88 PHE A N 1
ATOM 651 C CA . PHE A 1 88 ? 3.937 -2.719 10.559 1.00 98.88 88 PHE A CA 1
ATOM 652 C C . PHE A 1 88 ? 5.330 -2.353 10.033 1.00 98.88 88 PHE A C 1
ATOM 654 O O . PHE A 1 88 ? 5.981 -3.179 9.394 1.00 98.88 88 PHE A O 1
ATOM 661 N N . ILE A 1 89 ? 5.783 -1.123 10.307 1.00 98.75 89 ILE A N 1
ATOM 662 C CA . ILE A 1 89 ? 7.094 -0.626 9.870 1.00 98.75 89 ILE A CA 1
ATOM 663 C C . ILE A 1 89 ? 8.207 -1.541 10.380 1.00 98.75 89 ILE A C 1
ATOM 665 O O . ILE A 1 89 ? 9.035 -1.981 9.588 1.00 98.75 89 ILE A O 1
ATOM 669 N N . GLU A 1 90 ? 8.205 -1.853 11.676 1.00 98.62 90 GLU A N 1
ATOM 670 C CA . GLU A 1 90 ? 9.220 -2.694 12.310 1.00 98.62 90 GLU A CA 1
ATOM 671 C C . GLU A 1 90 ? 9.270 -4.087 11.680 1.00 98.62 90 GLU A C 1
ATOM 673 O O . GLU A 1 90 ? 10.347 -4.559 11.320 1.00 98.62 90 GLU A O 1
ATOM 678 N N . LEU A 1 91 ? 8.117 -4.738 11.498 1.00 98.69 91 LEU A N 1
ATOM 679 C CA . LEU A 1 91 ? 8.048 -6.071 10.900 1.00 98.69 91 LEU A CA 1
ATOM 680 C C . LEU A 1 91 ? 8.491 -6.068 9.434 1.00 98.69 91 LEU A C 1
ATOM 682 O O . LEU A 1 91 ? 9.237 -6.957 9.025 1.00 98.69 91 LEU A O 1
ATOM 686 N N . PHE A 1 92 ? 8.068 -5.071 8.655 1.00 98.62 92 PHE A N 1
ATOM 687 C CA . PHE A 1 92 ? 8.407 -4.982 7.238 1.00 98.62 92 PHE A CA 1
ATOM 688 C C . PHE A 1 92 ? 9.890 -4.643 7.034 1.00 98.62 92 PHE A C 1
ATOM 690 O O . PHE A 1 92 ? 10.579 -5.308 6.261 1.00 98.62 92 PHE A O 1
ATOM 697 N N . GLN A 1 93 ? 10.418 -3.653 7.763 1.00 98.06 93 GLN A N 1
ATOM 698 C CA . GLN A 1 93 ? 11.833 -3.276 7.687 1.00 98.06 93 GLN A CA 1
ATOM 699 C C . GLN A 1 93 ? 12.755 -4.362 8.230 1.00 98.06 93 GLN A C 1
ATOM 701 O O . GLN A 1 93 ? 13.847 -4.539 7.699 1.00 98.06 93 GLN A O 1
ATOM 706 N N . LYS A 1 94 ? 12.341 -5.115 9.255 1.00 98.25 94 LYS A N 1
ATOM 707 C CA . LYS A 1 94 ? 13.133 -6.242 9.762 1.00 98.25 94 LYS A CA 1
ATOM 708 C C . LYS A 1 94 ? 13.385 -7.300 8.686 1.00 98.25 94 LYS A C 1
ATOM 710 O O . LYS A 1 94 ? 14.429 -7.945 8.713 1.00 98.25 94 LYS A O 1
ATOM 715 N N . GLU A 1 95 ? 12.440 -7.489 7.770 1.00 97.69 95 GLU A N 1
ATOM 716 C CA . GLU A 1 95 ? 12.537 -8.494 6.713 1.00 97.69 95 GLU A CA 1
ATOM 717 C C . GLU A 1 95 ? 13.199 -7.958 5.441 1.00 97.69 95 GLU A C 1
ATOM 719 O O . GLU A 1 95 ? 14.053 -8.630 4.869 1.00 97.69 95 GLU A O 1
ATOM 724 N N . PHE A 1 96 ? 12.845 -6.743 5.014 1.00 97.19 96 PHE A N 1
ATOM 725 C CA . PHE A 1 96 ? 13.292 -6.197 3.729 1.00 97.19 96 PHE A CA 1
ATOM 726 C C . PHE A 1 96 ? 14.364 -5.106 3.836 1.00 97.19 96 PHE A C 1
ATOM 728 O O . PHE A 1 96 ? 14.882 -4.659 2.818 1.00 97.19 96 PHE A O 1
ATOM 735 N N . GLY A 1 97 ? 14.691 -4.633 5.038 1.00 97.75 97 GLY A N 1
ATOM 736 C CA . GLY A 1 97 ? 15.719 -3.614 5.284 1.00 97.75 97 GLY A CA 1
ATOM 737 C C . GLY A 1 97 ? 15.335 -2.179 4.905 1.00 97.75 97 GLY A C 1
ATOM 738 O O . GLY A 1 97 ? 16.000 -1.244 5.342 1.00 97.75 97 GLY A O 1
ATOM 739 N N . SER A 1 98 ? 14.253 -1.979 4.147 1.00 97.62 98 SER A N 1
ATOM 740 C CA . SER A 1 98 ? 13.834 -0.667 3.650 1.00 97.62 98 SER A CA 1
ATOM 741 C C . SER A 1 98 ? 12.316 -0.491 3.628 1.00 97.62 98 SER A C 1
ATOM 743 O O . SER A 1 98 ? 11.549 -1.422 3.870 1.00 97.62 98 SER A O 1
ATOM 745 N N . LEU A 1 99 ? 11.883 0.730 3.320 1.00 98.19 99 LEU A N 1
ATOM 746 C CA . LEU A 1 99 ? 10.523 1.072 2.898 1.00 98.19 99 LEU A CA 1
ATOM 747 C C . LEU A 1 99 ? 10.508 1.764 1.525 1.00 98.19 99 LEU A C 1
ATOM 749 O O . LEU A 1 99 ? 9.428 2.051 1.008 1.00 98.19 99 LEU A O 1
ATOM 753 N N . ASN A 1 100 ? 11.672 2.057 0.941 1.00 97.75 100 ASN A N 1
ATOM 754 C CA . ASN A 1 100 ? 11.799 2.793 -0.311 1.00 97.75 100 ASN A CA 1
ATOM 755 C C . ASN A 1 100 ? 11.784 1.829 -1.499 1.00 97.75 100 ASN A C 1
ATOM 757 O O . ASN A 1 100 ? 12.507 0.844 -1.543 1.00 97.75 100 ASN A O 1
ATOM 761 N N . CYS A 1 101 ? 10.958 2.137 -2.489 1.00 96.69 101 CYS A N 1
ATOM 762 C CA . CYS A 1 101 ? 10.734 1.347 -3.686 1.00 96.69 101 CYS A CA 1
ATOM 763 C C . CYS A 1 101 ?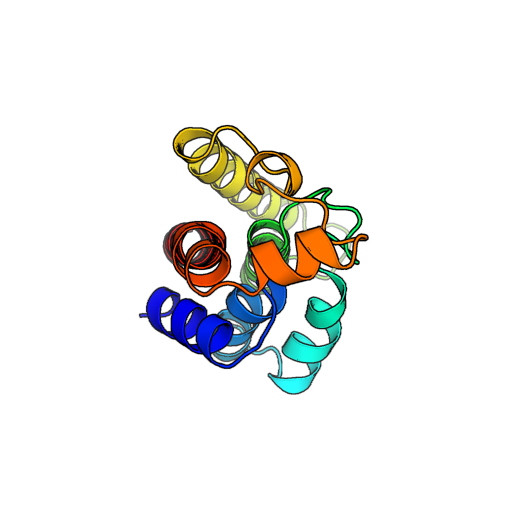 12.019 1.170 -4.497 1.00 96.69 101 CYS A C 1
ATOM 765 O O . CYS A 1 101 ? 12.272 0.067 -4.962 1.00 96.69 101 CYS A O 1
ATOM 767 N N . ILE A 1 102 ? 12.832 2.223 -4.648 1.00 95.06 102 ILE A N 1
ATOM 768 C CA . ILE A 1 102 ? 14.104 2.151 -5.381 1.00 95.06 102 ILE A CA 1
ATOM 769 C C . ILE A 1 102 ? 15.076 1.144 -4.764 1.00 95.06 102 ILE A C 1
ATOM 771 O O . ILE A 1 102 ? 15.803 0.488 -5.491 1.00 95.06 102 ILE A O 1
ATOM 775 N N . GLU A 1 103 ? 15.053 0.961 -3.443 1.00 95.81 103 GLU A N 1
ATOM 776 C CA . GLU A 1 103 ? 15.959 0.033 -2.754 1.00 95.81 103 GLU A CA 1
ATOM 777 C C . GLU A 1 103 ? 15.575 -1.439 -2.977 1.00 95.81 103 GLU A C 1
ATOM 779 O O . GLU A 1 103 ? 16.376 -2.331 -2.713 1.00 95.81 103 GLU A O 1
ATOM 784 N N . PHE A 1 104 ? 14.371 -1.699 -3.498 1.00 93.56 104 PHE A N 1
ATOM 785 C CA . PHE A 1 104 ? 13.929 -3.035 -3.902 1.00 93.56 104 PHE A CA 1
ATOM 786 C C . PHE A 1 104 ? 14.047 -3.285 -5.401 1.00 93.56 104 PHE A C 1
ATOM 788 O O . PHE A 1 104 ? 13.990 -4.435 -5.826 1.00 93.56 104 PHE A O 1
ATOM 795 N N . LEU A 1 105 ? 14.120 -2.229 -6.209 1.00 90.50 105 LEU A N 1
ATOM 796 C CA . LEU A 1 105 ? 14.084 -2.325 -7.661 1.00 90.50 105 LEU A CA 1
ATOM 797 C C . LEU A 1 105 ? 15.496 -2.252 -8.231 1.00 90.50 105 LEU A C 1
ATOM 799 O O . LEU A 1 105 ? 16.281 -1.385 -7.870 1.00 90.50 105 LEU A O 1
ATOM 803 N N . GLU A 1 106 ? 15.785 -3.101 -9.210 1.00 86.62 106 GLU A N 1
ATOM 804 C CA . GLU A 1 106 ? 17.072 -3.082 -9.924 1.00 86.62 106 GLU A CA 1
ATOM 805 C C . GLU A 1 106 ? 17.015 -2.214 -11.197 1.00 86.62 106 GLU A C 1
ATOM 807 O O . GLU A 1 106 ? 17.802 -2.391 -12.122 1.00 86.62 106 GLU A O 1
ATOM 812 N N . CYS A 1 107 ? 16.033 -1.312 -11.297 1.00 90.81 107 CYS A N 1
ATOM 813 C CA . CYS A 1 107 ? 15.777 -0.524 -12.500 1.00 90.81 107 CYS A CA 1
ATOM 814 C C . CYS A 1 107 ? 15.162 0.854 -12.207 1.00 90.81 107 CYS A C 1
ATOM 816 O O . CYS A 1 107 ? 14.575 1.072 -11.145 1.00 90.81 107 CYS A O 1
ATOM 818 N N . ASP A 1 108 ? 15.261 1.773 -13.176 1.00 94.00 108 ASP A N 1
ATOM 819 C CA . ASP A 1 108 ? 14.603 3.088 -13.147 1.00 94.00 108 ASP A CA 1
ATOM 820 C C . ASP A 1 108 ? 13.288 3.069 -13.943 1.00 94.00 108 ASP A C 1
ATOM 822 O O . ASP A 1 108 ? 13.279 3.004 -15.177 1.00 94.00 108 ASP A O 1
ATOM 826 N N . LEU A 1 109 ? 12.162 3.188 -13.236 1.00 93.25 109 LEU A N 1
ATOM 827 C CA . LEU A 1 109 ? 10.813 3.143 -13.811 1.00 93.25 109 LEU A CA 1
ATOM 828 C C . LEU A 1 109 ? 10.468 4.363 -14.683 1.00 93.25 109 LEU A C 1
ATOM 830 O O . LEU A 1 109 ? 9.420 4.369 -15.338 1.00 93.25 109 LEU A O 1
ATOM 834 N N . ASN A 1 110 ? 11.309 5.396 -14.694 1.00 95.19 110 ASN A N 1
ATOM 835 C CA . ASN A 1 110 ? 11.138 6.592 -15.519 1.00 95.19 110 ASN A CA 1
ATOM 836 C C . ASN A 1 110 ? 11.808 6.463 -16.891 1.00 95.19 110 ASN A C 1
ATOM 838 O O . ASN A 1 110 ? 11.569 7.290 -17.769 1.00 95.19 110 ASN A O 1
ATOM 842 N N . THR A 1 111 ? 12.579 5.399 -17.112 1.00 95.75 111 THR A N 1
ATOM 843 C CA . THR A 1 111 ? 13.187 5.083 -18.410 1.00 95.75 111 THR A CA 1
ATOM 844 C C . THR A 1 111 ? 12.386 4.008 -19.145 1.00 95.75 111 THR A C 1
ATOM 846 O O . THR A 1 111 ? 11.701 3.190 -18.527 1.00 95.75 111 THR A O 1
ATOM 849 N N . GLU A 1 112 ? 12.456 3.983 -20.478 1.00 94.12 112 GLU A N 1
ATOM 850 C CA . GLU A 1 112 ? 11.844 2.898 -21.260 1.00 94.12 112 GLU A CA 1
ATOM 851 C C . GLU A 1 112 ? 12.493 1.542 -20.961 1.00 94.12 112 GLU A C 1
ATOM 853 O O . GLU A 1 112 ? 11.807 0.524 -20.902 1.00 94.12 112 GLU A O 1
ATOM 858 N N . GLU A 1 113 ? 13.812 1.526 -20.761 1.00 93.31 113 GLU A N 1
ATOM 859 C CA . GLU A 1 113 ? 14.571 0.320 -20.435 1.00 93.31 113 GLU A CA 1
ATOM 860 C 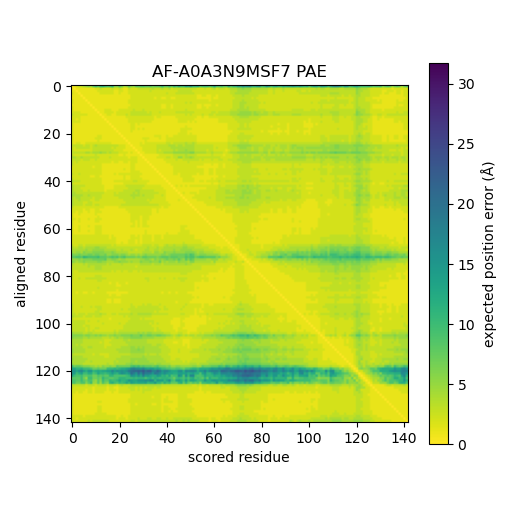C . GLU A 1 113 ? 14.175 -0.233 -19.066 1.00 93.31 113 GLU A C 1
ATOM 862 O O . GLU A 1 113 ? 13.820 -1.405 -18.963 1.00 93.31 113 GLU A O 1
ATOM 867 N N . GLY A 1 114 ? 14.125 0.606 -18.030 1.00 92.31 114 GLY A N 1
ATOM 868 C CA . GLY A 1 114 ? 13.712 0.155 -16.706 1.00 92.31 114 GLY A CA 1
ATOM 869 C C . GLY A 1 114 ? 12.241 -0.250 -16.641 1.00 92.31 114 GLY A C 1
ATOM 870 O O . GLY A 1 114 ? 11.908 -1.201 -15.942 1.00 92.31 114 GLY A O 1
ATOM 871 N N . GLN A 1 115 ? 11.360 0.359 -17.443 1.00 90.75 115 GLN A N 1
ATOM 872 C CA . GLN A 1 115 ? 9.990 -0.142 -17.601 1.00 90.75 115 GLN A CA 1
ATOM 873 C C . GLN A 1 115 ? 9.950 -1.529 -18.257 1.00 90.75 115 GLN A C 1
ATOM 875 O O . GLN A 1 115 ? 9.130 -2.352 -17.857 1.00 90.75 115 GLN A O 1
ATOM 880 N N . LYS A 1 116 ? 10.825 -1.823 -19.227 1.00 90.38 116 LYS A N 1
ATOM 881 C CA . LYS A 1 116 ? 10.938 -3.172 -19.810 1.00 90.38 116 LYS A CA 1
ATOM 882 C C . LYS A 1 116 ? 11.466 -4.179 -18.789 1.00 90.38 116 LYS A C 1
ATOM 884 O O . LYS A 1 116 ? 10.869 -5.239 -18.664 1.00 90.38 116 LYS A O 1
ATOM 889 N N . ILE A 1 117 ? 12.503 -3.823 -18.026 1.00 88.19 117 ILE A N 1
ATOM 890 C CA . ILE A 1 117 ? 13.051 -4.663 -16.947 1.00 88.19 117 ILE A CA 1
ATOM 891 C C . ILE A 1 117 ? 11.985 -4.941 -15.884 1.00 88.19 117 ILE A C 1
ATOM 893 O O . ILE A 1 117 ? 11.821 -6.076 -15.454 1.00 88.19 117 ILE A O 1
ATOM 897 N N . HIS A 1 118 ? 11.229 -3.921 -15.474 1.00 86.75 118 HIS A N 1
ATOM 898 C CA . HIS A 1 118 ? 10.171 -4.099 -14.489 1.00 86.75 118 HIS A CA 1
ATOM 899 C C . HIS A 1 118 ? 9.017 -4.950 -15.017 1.00 86.75 118 HIS A C 1
ATOM 901 O O . HIS A 1 118 ? 8.429 -5.691 -14.243 1.00 86.75 118 HIS A O 1
ATOM 907 N N . ASN A 1 119 ? 8.665 -4.823 -16.301 1.00 81.75 119 ASN A N 1
ATOM 908 C CA . ASN A 1 119 ? 7.578 -5.583 -16.921 1.00 81.75 119 ASN A CA 1
ATOM 909 C C . ASN A 1 119 ? 7.970 -7.016 -17.303 1.00 81.75 119 ASN A C 1
ATOM 911 O O . ASN A 1 119 ? 7.073 -7.798 -17.617 1.00 81.75 119 ASN A O 1
ATOM 915 N N . ASP A 1 120 ? 9.259 -7.359 -17.274 1.00 80.00 120 ASP A N 1
ATOM 916 C CA . ASP A 1 120 ? 9.709 -8.749 -17.285 1.00 80.00 120 ASP A CA 1
ATOM 917 C C . ASP A 1 120 ? 9.079 -9.471 -16.081 1.00 80.00 120 ASP A C 1
ATOM 919 O O . ASP A 1 120 ? 9.094 -8.958 -14.953 1.00 80.00 120 ASP A O 1
ATOM 923 N N . GLU A 1 121 ? 8.476 -10.640 -16.325 1.00 64.62 121 GLU A N 1
ATOM 924 C CA . GLU A 1 121 ? 7.723 -11.419 -15.329 1.00 64.62 121 GLU A CA 1
ATOM 925 C C . GLU A 1 121 ? 8.530 -11.614 -14.039 1.00 64.62 121 GLU A C 1
ATOM 927 O O . GLU A 1 121 ? 7.982 -11.546 -12.937 1.00 64.62 121 GLU A O 1
ATOM 932 N N . ASN A 1 122 ? 9.857 -11.708 -14.158 1.00 65.75 122 ASN A N 1
ATOM 933 C CA . ASN A 1 122 ? 10.749 -11.890 -13.026 1.00 65.75 122 ASN A CA 1
ATOM 934 C C . ASN A 1 122 ? 10.674 -10.752 -11.995 1.00 65.75 122 ASN A C 1
ATOM 936 O O . ASN A 1 122 ? 10.611 -11.040 -10.805 1.00 65.75 122 ASN A O 1
ATOM 940 N N . GLN A 1 123 ? 10.634 -9.467 -12.364 1.00 68.00 123 GLN A N 1
ATOM 941 C CA . GLN A 1 123 ? 10.603 -8.407 -11.339 1.00 68.00 123 GLN A CA 1
ATOM 942 C C . GLN A 1 123 ? 9.221 -8.215 -10.711 1.00 68.00 123 GLN A C 1
ATOM 944 O O . GLN A 1 123 ? 9.120 -8.021 -9.491 1.00 68.00 123 GLN A O 1
ATOM 949 N N . ARG A 1 124 ? 8.144 -8.294 -11.505 1.00 73.94 124 ARG A N 1
ATOM 950 C CA . ARG A 1 124 ? 6.780 -8.190 -10.956 1.00 73.94 124 ARG A CA 1
ATOM 951 C C . ARG A 1 124 ? 6.502 -9.342 -10.000 1.00 73.94 124 ARG A C 1
ATOM 953 O O . ARG A 1 124 ? 6.048 -9.100 -8.880 1.00 73.94 124 ARG A O 1
ATOM 960 N N . GLU A 1 125 ? 6.814 -10.570 -10.402 1.00 72.88 125 GLU A N 1
ATOM 961 C CA . GLU A 1 125 ? 6.515 -11.759 -9.607 1.00 72.88 125 GLU A CA 1
ATOM 962 C C . GLU A 1 125 ? 7.525 -11.994 -8.478 1.00 72.88 125 GLU A C 1
ATOM 964 O O . GLU A 1 125 ? 7.129 -12.306 -7.354 1.00 72.88 125 GLU A O 1
ATOM 969 N N . LEU A 1 126 ? 8.830 -11.814 -8.715 1.00 77.69 126 LEU A N 1
ATOM 970 C CA . LEU A 1 126 ? 9.840 -12.168 -7.710 1.00 77.69 126 LEU A CA 1
ATOM 971 C C . LEU A 1 126 ? 10.089 -11.073 -6.676 1.00 77.69 126 LEU A C 1
ATOM 973 O O . LEU A 1 126 ? 10.586 -11.408 -5.598 1.00 77.69 126 LEU A O 1
ATOM 977 N N . ILE A 1 127 ? 9.774 -9.807 -6.969 1.00 91.25 127 ILE A N 1
ATOM 978 C CA . ILE A 1 127 ? 10.018 -8.686 -6.049 1.00 91.25 127 ILE A CA 1
ATOM 979 C C . ILE A 1 127 ? 8.692 -8.107 -5.569 1.00 91.25 127 ILE A C 1
ATOM 981 O O . ILE A 1 127 ? 8.304 -8.316 -4.419 1.00 91.25 127 ILE A O 1
ATOM 985 N N . CYS A 1 128 ? 7.961 -7.397 -6.433 1.00 94.75 128 CYS A N 1
ATOM 986 C CA . CYS A 1 128 ? 6.781 -6.650 -5.997 1.00 94.75 128 CYS A CA 1
ATOM 987 C C . CYS A 1 128 ? 5.674 -7.551 -5.436 1.00 94.75 128 CYS A C 1
ATOM 989 O O . CYS A 1 128 ? 5.077 -7.185 -4.423 1.00 94.75 128 CYS A O 1
ATOM 991 N N . ALA A 1 129 ? 5.433 -8.734 -6.009 1.00 94.69 129 ALA A N 1
ATOM 992 C CA . ALA A 1 129 ? 4.443 -9.661 -5.460 1.00 94.69 129 ALA A CA 1
ATOM 993 C C . ALA A 1 129 ? 4.830 -10.179 -4.060 1.00 94.69 129 ALA A C 1
ATOM 995 O O . ALA A 1 129 ? 3.952 -10.312 -3.205 1.00 94.69 129 ALA A O 1
ATOM 996 N N . LYS A 1 130 ? 6.127 -10.391 -3.774 1.00 95.69 130 LYS A N 1
ATOM 997 C CA . LYS A 1 130 ? 6.597 -10.749 -2.419 1.00 95.69 130 LYS A CA 1
ATOM 998 C C . LYS A 1 130 ? 6.342 -9.621 -1.423 1.00 95.69 130 LYS A C 1
ATOM 1000 O O . LYS A 1 130 ? 5.820 -9.877 -0.341 1.00 95.69 130 LYS A O 1
ATOM 1005 N N . LEU A 1 131 ? 6.644 -8.379 -1.808 1.00 97.69 131 LEU A N 1
ATOM 1006 C CA . LEU A 1 131 ? 6.385 -7.202 -0.971 1.00 97.69 131 LEU A CA 1
ATOM 1007 C C . LEU A 1 131 ? 4.882 -7.024 -0.702 1.00 97.69 131 LEU A C 1
ATOM 1009 O O . LEU A 1 131 ? 4.493 -6.766 0.433 1.00 97.69 131 LEU A O 1
ATOM 1013 N N . VAL A 1 132 ? 4.031 -7.200 -1.722 1.00 98.38 132 VAL A N 1
ATOM 1014 C CA . VAL A 1 132 ? 2.561 -7.151 -1.593 1.00 98.38 132 VAL A CA 1
ATOM 1015 C C . VAL A 1 132 ? 2.062 -8.231 -0.640 1.00 98.38 132 VAL A C 1
ATOM 1017 O O . VAL A 1 132 ? 1.318 -7.920 0.290 1.00 98.38 132 VAL A O 1
ATOM 1020 N N . LYS A 1 133 ? 2.489 -9.484 -0.843 1.00 97.88 133 LYS A N 1
ATOM 1021 C CA . LYS A 1 133 ? 2.110 -10.607 0.017 1.00 97.88 133 LYS A CA 1
ATOM 1022 C C . LYS A 1 133 ? 2.473 -10.320 1.465 1.00 97.88 133 LYS A C 1
ATOM 1024 O O . LYS A 1 133 ? 1.615 -10.403 2.338 1.00 97.88 133 LYS A O 1
ATOM 1029 N N . ARG A 1 134 ? 3.730 -9.945 1.710 1.00 98.31 134 ARG A N 1
ATOM 1030 C CA . ARG A 1 134 ? 4.219 -9.757 3.071 1.00 98.31 134 ARG A CA 1
ATOM 1031 C C . ARG A 1 134 ? 3.578 -8.555 3.752 1.00 98.31 134 ARG A C 1
ATOM 1033 O O . ARG A 1 134 ? 3.203 -8.654 4.916 1.00 98.31 134 ARG A O 1
ATOM 1040 N N . ALA A 1 135 ? 3.372 -7.454 3.028 1.00 98.69 135 ALA A N 1
ATOM 1041 C CA . ALA A 1 135 ? 2.613 -6.320 3.545 1.00 98.69 135 ALA A CA 1
ATOM 1042 C C . ALA A 1 135 ? 1.202 -6.751 3.978 1.00 98.69 135 ALA A C 1
ATOM 1044 O O . ALA A 1 135 ? 0.771 -6.416 5.079 1.00 98.69 135 ALA A O 1
ATOM 1045 N N . ALA A 1 136 ? 0.510 -7.538 3.149 1.00 98.62 136 ALA A N 1
ATOM 1046 C CA . ALA A 1 136 ? -0.823 -8.034 3.467 1.00 98.62 136 ALA A CA 1
ATOM 1047 C C . ALA A 1 136 ? -0.834 -8.985 4.675 1.00 98.62 136 ALA A C 1
ATOM 1049 O O . ALA A 1 136 ? -1.684 -8.836 5.543 1.00 98.62 136 ALA A O 1
ATOM 1050 N N . GLU A 1 137 ? 0.116 -9.917 4.775 1.00 98.62 137 GLU A N 1
ATOM 1051 C CA . GLU A 1 137 ? 0.229 -10.822 5.929 1.00 98.62 137 GLU A CA 1
ATOM 1052 C C . GLU A 1 137 ? 0.469 -10.064 7.238 1.00 98.62 137 GLU A C 1
ATOM 1054 O O . GLU A 1 137 ? -0.131 -10.390 8.261 1.00 98.62 137 GLU A O 1
ATOM 1059 N N . ILE A 1 138 ? 1.336 -9.044 7.215 1.00 98.69 138 ILE A N 1
ATOM 1060 C CA . ILE A 1 138 ? 1.579 -8.215 8.396 1.00 98.69 138 ILE A CA 1
ATOM 1061 C C . ILE A 1 138 ? 0.280 -7.513 8.789 1.00 98.69 138 ILE A C 1
ATOM 1063 O O . ILE A 1 138 ? -0.141 -7.656 9.930 1.00 98.69 138 ILE A O 1
ATOM 1067 N N . VAL A 1 139 ? -0.392 -6.826 7.858 1.00 98.56 139 VAL A N 1
ATOM 1068 C CA . VAL A 1 139 ? -1.650 -6.114 8.148 1.00 98.56 139 VAL A CA 1
ATOM 1069 C C . VAL A 1 139 ? -2.754 -7.053 8.642 1.00 98.56 139 VAL A C 1
ATOM 1071 O O . VAL A 1 139 ? -3.468 -6.695 9.573 1.00 98.56 139 VAL A O 1
ATOM 1074 N N . GLU A 1 140 ? -2.889 -8.252 8.069 1.00 97.94 140 GLU A N 1
ATOM 1075 C CA . GLU A 1 140 ? -3.882 -9.245 8.508 1.00 97.94 140 GLU A CA 1
ATOM 1076 C C . GLU A 1 140 ? -3.626 -9.702 9.957 1.00 97.94 140 GLU A C 1
ATOM 1078 O O . GLU A 1 140 ? -4.576 -9.968 10.693 1.00 97.94 140 GLU A O 1
ATOM 1083 N N . SER A 1 141 ? -2.358 -9.730 10.390 1.00 97.44 141 SER A N 1
ATOM 1084 C CA . SER A 1 141 ? -1.958 -10.101 11.755 1.00 97.44 141 SER A CA 1
ATOM 1085 C C . SER A 1 141 ? -2.069 -8.978 12.797 1.00 97.44 141 SER A C 1
ATOM 1087 O O . SER A 1 141 ? -1.994 -9.259 13.996 1.00 97.44 141 SER A O 1
ATOM 1089 N N . LEU A 1 142 ? -2.225 -7.720 12.360 1.00 95.94 142 LEU A N 1
ATOM 1090 C CA . LEU A 1 142 ? -2.360 -6.552 13.239 1.00 95.94 142 LEU A CA 1
ATOM 1091 C C . LEU A 1 142 ? -3.741 -6.479 13.867 1.00 95.94 142 LEU A C 1
ATOM 1093 O O . LEU A 1 142 ? -3.794 -6.141 15.071 1.00 95.94 142 LEU A O 1
#

Sequence (142 aa):
MIPDKCINTYLNGYNCAQAVLKPFAEEYGLDDKTASKIASVFGGGMARMQATCGAVTGAFMAIGLKYGFTNPGEDQDKKLVLEKSKNFIELFQKEFGSLNCIEFLECDLNTEEGQKIHNDENQRELICAKLVKRAAEIVESL

Solvent-accessible surface area (backbone atoms only — not comparable to full-atom values): 7229 Å² total; per-residue (Å²): 107,66,30,56,50,16,36,54,37,32,75,72,71,41,43,38,5,21,11,31,24,35,51,46,22,65,77,60,76,41,56,58,67,58,42,41,58,70,26,59,53,28,24,56,9,47,68,46,68,30,36,56,21,13,19,59,52,13,37,53,52,38,46,45,63,72,37,50,72,89,59,93,84,49,61,66,40,54,48,48,32,52,50,53,51,48,51,48,50,52,60,48,30,74,75,66,73,52,62,43,30,46,84,74,44,98,55,50,66,84,40,75,65,21,40,50,56,48,67,36,66,61,42,44,56,70,42,54,38,49,48,25,28,50,38,29,48,51,59,76,71,105

Mean predicted aligned error: 2.93 Å

Foldseek 3Di:
DLLVQLLVCLVVPAALLLSQQQSLCVVLVHDNVVSSVVLRQCHCNGNQPQFFHSLLNSLLVSLCSRQNDDDPPVVVSVVVSVVLNVQLVCQLCVPQVDRGRVSQAPARCVDPVRVVVCPPCCNSPVTSSVSSSSSNVSSVVD